Protein 3FXE (pdb70)

Structure (mmCIF, N/CA/C/O backbone):
data_3FXE
#
_entry.id   3FXE
#
_cell.length_a   31.09
_cell.length_b   42.10
_cell.length_c   78.92
_cell.angle_alpha   90.00
_cell.angle_beta   90.00
_cell.angle_gamma   90.00
#
_symmetry.space_group_name_H-M   'P 21 21 21'
#
loop_
_entity.id
_entity.type
_entity.pdbx_description
1 polymer 'Protein IcmQ'
2 polymer 'Protein IcmR'
3 water water
#
loop_
_atom_site.group_PDB
_atom_site.id
_atom_site.type_symbol
_atom_site.label_atom_id
_atom_site.label_alt_id
_atom_site.label_comp_id
_atom_site.label_asym_id
_atom_site.label_entity_id
_atom_site.label_seq_id
_atom_site.pdbx_PDB_ins_code
_atom_site.Cartn_x
_atom_site.Cartn_y
_atom_site.Cartn_z
_atom_site.occupancy
_atom_site.B_iso_or_equiv
_atom_site.auth_seq_id
_atom_site.auth_comp_id
_atom_site.auth_asym_id
_atom_site.auth_atom_id
_atom_site.pdbx_PDB_model_num
ATOM 1 N N . GLN A 1 4 ? 15.101 9.629 7.819 1.00 49.13 4 GLN A N 1
ATOM 2 C CA . GLN A 1 4 ? 14.042 8.825 8.497 1.00 47.61 4 GLN A CA 1
ATOM 3 C C . GLN A 1 4 ? 12.990 9.735 9.133 1.00 45.22 4 GLN A C 1
ATOM 4 O O . GLN A 1 4 ? 11.795 9.449 9.065 1.00 43.71 4 GLN A O 1
ATOM 10 N N . LEU A 1 5 ? 13.433 10.829 9.749 1.00 43.32 5 LEU A N 1
ATOM 11 C CA . LEU A 1 5 ? 12.505 11.757 10.406 1.00 42.65 5 LEU A CA 1
ATOM 12 C C . LEU A 1 5 ? 12.121 12.960 9.552 1.00 41.56 5 LEU A C 1
ATOM 13 O O . LEU A 1 5 ? 12.967 13.564 8.895 1.00 41.59 5 LEU A O 1
ATOM 18 N N . SER A 1 6 ? 10.837 13.301 9.578 1.00 41.07 6 SER A N 1
ATOM 19 C CA . SER A 1 6 ? 10.328 14.448 8.836 1.00 40.96 6 SER A CA 1
ATOM 20 C C . SER A 1 6 ? 10.636 15.697 9.653 1.00 40.04 6 SER A C 1
ATOM 21 O O . SER A 1 6 ? 11.043 15.602 10.810 1.00 38.18 6 SER A O 1
ATOM 24 N N . ASP A 1 7 ? 10.441 16.864 9.052 1.00 39.77 7 ASP A N 1
ATOM 25 C CA . ASP A 1 7 ? 10.698 18.117 9.750 1.00 40.38 7 ASP A CA 1
ATOM 26 C C . ASP A 1 7 ? 9.683 18.386 10.857 1.00 39.28 7 ASP A C 1
ATOM 27 O O . ASP A 1 7 ? 10.036 18.910 11.913 1.00 37.68 7 ASP A O 1
ATOM 32 N N . GLU A 1 8 ? 8.427 18.018 10.628 1.00 39.86 8 GLU A N 1
ATOM 33 C CA . GLU A 1 8 ? 7.405 18.235 11.641 1.00 41.22 8 GLU A CA 1
ATOM 34 C C . GLU A 1 8 ? 7.626 17.328 12.854 1.00 41.37 8 GLU A C 1
ATOM 35 O O . GLU A 1 8 ? 7.250 17.674 13.977 1.00 41.02 8 GLU A O 1
ATOM 41 N N . GLN A 1 9 ? 8.239 16.170 12.629 1.00 39.58 9 GLN A N 1
ATOM 42 C CA . GLN A 1 9 ? 8.510 15.246 13.724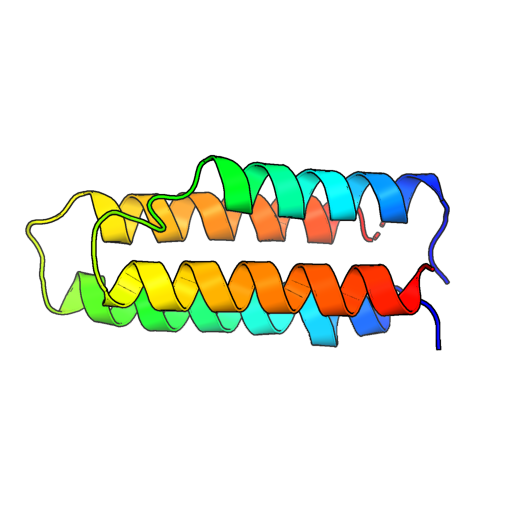 1.00 37.03 9 GLN A CA 1
ATOM 43 C C . GLN A 1 9 ? 9.614 15.821 14.588 1.00 35.40 9 GLN A C 1
ATOM 44 O O . GLN A 1 9 ? 9.489 15.888 15.807 1.00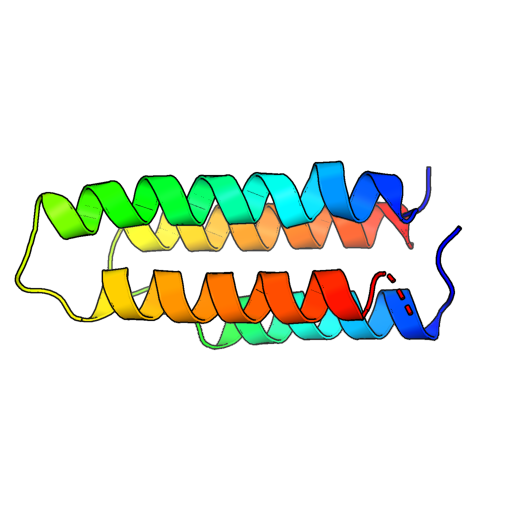 33.92 9 GLN A O 1
ATOM 50 N N . LYS A 1 10 ? 10.695 16.239 13.940 1.00 34.83 10 LYS A N 1
ATOM 51 C CA . LYS A 1 10 ? 11.836 16.818 14.632 1.00 35.64 10 LYS A CA 1
ATOM 52 C C . LYS A 1 10 ? 11.459 17.997 15.533 1.00 35.31 10 LYS A C 1
ATOM 53 O O . LYS A 1 10 ? 11.876 18.056 16.691 1.00 33.50 10 LYS A O 1
ATOM 59 N N . GLU A 1 11 ? 10.673 18.933 15.010 1.00 36.10 11 GLU A N 1
ATOM 60 C CA . GLU A 1 11 ? 10.262 20.086 15.804 1.00 37.21 11 GLU A CA 1
ATOM 61 C C . GLU A 1 11 ? 9.322 19.681 16.937 1.00 36.08 11 GLU A C 1
ATOM 62 O O . GLU A 1 11 ? 9.372 20.249 18.026 1.00 36.30 11 GLU A O 1
ATOM 68 N N . THR A 1 12 ? 8.465 18.700 16.678 1.00 34.72 12 THR A N 1
ATOM 69 C CA . THR A 1 12 ? 7.540 18.220 17.691 1.00 33.51 12 THR A CA 1
ATOM 70 C C . THR A 1 12 ? 8.339 17.632 18.848 1.00 32.53 12 THR A C 1
ATOM 71 O O . THR A 1 12 ? 8.056 17.893 20.017 1.00 31.50 12 THR A O 1
ATOM 75 N N . ILE A 1 13 ? 9.350 16.838 18.515 1.00 31.76 13 ILE A N 1
ATOM 76 C CA . ILE A 1 13 ? 10.191 16.224 19.534 1.00 30.04 13 ILE A CA 1
ATOM 77 C C . ILE A 1 13 ? 11.009 17.284 20.284 1.00 28.32 13 ILE A C 1
ATOM 78 O O . ILE A 1 13 ? 11.075 17.263 21.516 1.00 27.33 13 ILE A O 1
ATOM 83 N N . LEU A 1 14 ? 11.605 18.225 19.556 1.00 28.08 14 LEU A N 1
ATOM 84 C CA . LEU A 1 14 ? 12.393 19.283 20.198 1.00 27.93 14 LEU A CA 1
ATOM 85 C C . LEU A 1 14 ? 11.506 20.088 21.145 1.00 27.20 14 LEU A C 1
ATOM 86 O O . LEU A 1 14 ? 11.898 20.423 22.260 1.00 27.20 14 LEU A O 1
ATOM 91 N N . LYS A 1 15 ? 10.303 20.400 20.686 1.00 27.74 15 LYS A N 1
ATOM 92 C CA . LYS A 1 15 ? 9.353 21.141 21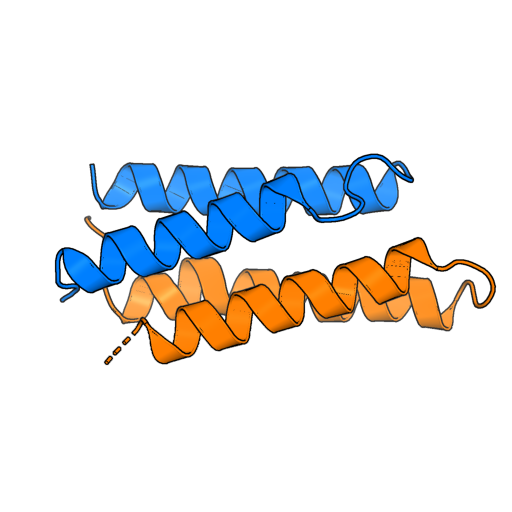.501 1.00 28.94 15 LYS A CA 1
ATOM 93 C C . LYS A 1 15 ? 9.025 20.380 22.799 1.00 27.10 15 LYS A C 1
ATOM 94 O O . LYS A 1 15 ? 8.862 20.983 23.863 1.00 26.46 15 LYS A O 1
ATOM 100 N N . ALA A 1 16 ? 8.926 19.055 22.704 1.00 24.59 16 ALA A N 1
ATOM 101 C CA . ALA A 1 16 ? 8.629 18.224 23.866 1.00 23.67 16 ALA A CA 1
ATOM 102 C C . ALA A 1 16 ? 9.798 18.299 24.858 1.00 22.38 16 ALA A C 1
ATOM 103 O O . ALA A 1 16 ? 9.602 18.448 26.065 1.00 20.82 16 ALA A O 1
ATOM 105 N N . LEU A 1 17 ? 11.012 18.198 24.331 1.00 21.41 17 LEU A N 1
ATOM 106 C CA . LEU A 1 17 ? 12.211 18.267 25.145 1.00 21.73 17 LEU A CA 1
ATOM 107 C C . LEU A 1 17 ? 12.245 19.612 25.866 1.00 22.52 17 LEU A C 1
ATOM 108 O O . LEU A 1 17 ? 12.440 19.661 27.082 1.00 22.76 17 LEU A O 1
ATOM 113 N N . ASN A 1 18 ? 12.035 20.696 25.122 1.00 21.53 18 ASN A N 1
ATOM 114 C CA . ASN A 1 18 ? 12.031 22.030 25.715 1.00 23.24 18 ASN A CA 1
ATOM 115 C C . ASN A 1 18 ? 10.980 22.162 26.821 1.00 24.72 18 ASN A C 1
ATOM 116 O O . ASN A 1 18 ? 11.285 22.600 27.933 1.00 23.83 18 ASN A O 1
ATOM 121 N N . ASP A 1 19 ? 9.743 21.782 26.519 1.00 24.31 19 ASP A N 1
ATOM 122 C CA . ASP A 1 19 ? 8.680 21.878 27.512 1.00 24.80 19 ASP A CA 1
ATOM 123 C C . ASP A 1 19 ? 9.079 21.156 28.802 1.00 25.28 19 ASP A C 1
ATOM 124 O O . ASP A 1 19 ? 8.991 21.714 29.900 1.00 24.33 19 ASP A O 1
ATOM 129 N N . ALA A 1 20 ? 9.542 19.917 28.660 1.00 24.21 20 ALA A N 1
ATOM 130 C CA . ALA A 1 20 ? 9.946 19.111 29.806 1.00 23.85 20 ALA A CA 1
ATOM 131 C C . ALA A 1 20 ? 11.083 19.752 30.594 1.00 22.97 20 ALA A C 1
ATOM 132 O O . ALA A 1 20 ? 11.078 19.749 31.826 1.00 23.42 20 ALA A O 1
ATOM 134 N N . ILE A 1 21 ? 12.063 20.295 29.885 1.00 23.52 21 ILE A N 1
ATOM 135 C CA . ILE A 1 21 ? 13.196 20.939 30.539 1.00 24.85 21 ILE A CA 1
ATOM 136 C C . ILE A 1 21 ? 12.753 22.199 31.277 1.00 25.13 21 ILE A C 1
ATOM 137 O O . ILE A 1 21 ? 13.244 22.504 32.357 1.00 24.97 21 ILE A O 1
ATOM 142 N N . GLU A 1 22 ? 11.807 22.918 30.693 1.00 28.08 22 GLU A N 1
ATOM 143 C CA . GLU A 1 22 ? 11.320 24.159 31.280 1.00 32.63 22 GLU A CA 1
ATOM 144 C C . GLU A 1 22 ? 10.429 24.000 32.509 1.00 33.12 22 GLU A C 1
ATOM 145 O O . GLU A 1 22 ? 10.569 24.752 33.475 1.00 33.09 22 GLU A O 1
ATOM 151 N N . LYS A 1 23 ? 9.533 23.018 32.488 1.00 33.89 23 LYS A N 1
ATOM 152 C CA . LYS A 1 23 ? 8.605 22.833 33.598 1.00 34.80 23 LYS A CA 1
ATOM 153 C C . LYS A 1 23 ? 8.980 21.840 34.698 1.00 34.42 23 LYS A C 1
ATOM 154 O O . LYS A 1 23 ? 8.444 21.924 35.801 1.00 34.01 23 LYS A O 1
ATOM 160 N N . GLY A 1 24 ? 9.887 20.908 34.412 1.00 33.65 24 GLY A N 1
ATOM 161 C CA . GLY A 1 24 ? 10.290 19.932 35.417 1.00 30.45 24 GLY A CA 1
ATOM 162 C C . GLY A 1 24 ? 10.960 20.576 36.619 1.00 29.44 24 GLY A C 1
ATOM 163 O O . GLY A 1 24 ? 11.575 21.632 36.469 1.00 32.21 24 GLY A O 1
ATOM 164 N N . PRO A 1 25 ? 10.893 19.955 37.816 1.00 27.02 25 PRO A N 1
ATOM 165 C CA . PRO A 1 25 ? 11.469 20.434 39.084 1.00 26.55 25 PRO A CA 1
ATOM 166 C C . PRO A 1 25 ? 12.981 20.259 39.172 1.00 26.41 25 PRO A C 1
ATOM 167 O O . PRO A 1 25 ? 13.506 19.876 40.215 1.00 26.04 25 PRO A O 1
ATOM 171 N N . TRP A 1 26 ? 13.661 20.552 38.072 1.00 27.69 26 TRP A N 1
ATOM 172 C CA . TRP A 1 26 ? 15.109 20.401 37.946 1.00 30.79 26 TRP A CA 1
ATOM 173 C C . TRP A 1 26 ? 15.957 21.284 38.862 1.00 33.79 26 TRP A C 1
ATOM 174 O O . TRP A 1 26 ? 17.187 21.204 38.847 1.00 34.06 26 TRP A O 1
ATOM 185 N N . ASP A 1 27 ? 15.302 22.121 39.659 1.00 36.85 27 ASP A N 1
ATOM 186 C CA . ASP A 1 27 ? 16.005 23.008 40.580 1.00 39.77 27 ASP A CA 1
ATOM 187 C C . ASP A 1 27 ? 15.456 22.875 41.996 1.00 40.00 27 ASP A C 1
ATOM 188 O O . ASP A 1 27 ? 15.591 23.782 42.815 1.00 42.34 27 ASP A O 1
ATOM 193 N N . LYS A 1 28 ? 14.835 21.736 42.278 1.00 39.25 28 LYS A N 1
ATOM 194 C CA . LYS A 1 28 ? 14.267 21.481 43.592 1.00 38.67 28 LYS A CA 1
ATOM 195 C C . LYS A 1 28 ? 15.213 20.708 44.509 1.00 39.10 28 LYS A C 1
ATOM 196 O O . LYS A 1 28 ? 15.063 20.741 45.731 1.00 41.47 28 LYS A O 1
ATOM 202 N N . SER A 1 29 ? 16.189 20.019 43.922 1.00 38.38 29 SER A N 1
ATOM 203 C CA . SER A 1 29 ? 17.174 19.265 44.699 1.00 36.42 29 SER A CA 1
ATOM 204 C C . SER A 1 29 ? 18.397 19.027 43.826 1.00 35.70 29 SER A C 1
ATOM 205 O O . SER A 1 29 ? 18.350 19.258 42.620 1.00 36.94 29 SER A O 1
ATOM 208 N N . ASN A 1 30 ? 19.493 18.582 44.433 1.00 34.57 30 ASN A N 1
ATOM 209 C CA . ASN A 1 30 ? 20.707 18.307 43.676 1.00 33.14 30 ASN A CA 1
ATOM 210 C C . ASN A 1 30 ? 20.459 17.075 42.815 1.00 31.45 30 ASN A C 1
ATOM 211 O O . ASN A 1 30 ? 20.923 16.989 41.673 1.00 29.99 30 ASN A O 1
ATOM 216 N N . PHE A 1 31 ? 19.723 16.121 43.371 1.00 28.57 31 PHE A N 1
ATOM 217 C CA . PHE A 1 31 ? 19.393 14.902 42.649 1.00 28.22 31 PHE A CA 1
ATOM 218 C C . PHE A 1 31 ? 18.627 15.244 41.372 1.00 28.72 31 PHE A C 1
ATOM 219 O O . PHE A 1 31 ? 18.988 14.798 40.283 1.00 26.99 31 PHE A O 1
ATOM 227 N N . LEU A 1 32 ? 17.568 16.036 41.516 1.00 28.95 32 LEU A N 1
ATOM 228 C CA . LEU A 1 32 ? 16.755 16.429 40.369 1.00 30.31 32 LEU A CA 1
ATOM 229 C C . LEU A 1 32 ? 17.513 17.354 39.423 1.00 29.43 32 LEU A C 1
ATOM 230 O O . LEU A 1 32 ? 17.202 17.423 38.232 1.00 30.66 32 LEU A O 1
ATOM 235 N N . ARG A 1 33 ? 18.505 18.062 39.957 1.00 30.24 33 ARG A N 1
ATOM 236 C CA . ARG A 1 33 ? 19.348 18.953 39.152 1.00 30.50 33 ARG A CA 1
ATOM 237 C C . ARG A 1 33 ? 20.103 18.097 38.140 1.00 28.86 33 ARG A C 1
ATOM 238 O O . ARG A 1 33 ? 20.243 18.465 36.972 1.00 30.96 33 ARG A O 1
ATOM 246 N N . VAL A 1 34 ? 20.599 16.950 38.594 1.00 29.02 34 VAL A N 1
ATOM 247 C CA . VAL A 1 34 ? 21.332 16.053 37.712 1.00 27.30 34 VAL A CA 1
ATOM 248 C C . VAL A 1 34 ? 20.365 15.544 36.662 1.00 26.37 34 VAL A C 1
ATOM 249 O O . VAL A 1 34 ? 20.677 15.547 35.468 1.00 27.10 34 VAL A O 1
ATOM 253 N N . ILE A 1 35 ? 19.183 15.112 37.098 1.00 23.58 35 ILE A N 1
ATOM 254 C CA . ILE A 1 35 ? 18.192 14.639 36.143 1.00 22.72 35 ILE A CA 1
ATOM 255 C C . ILE A 1 35 ? 18.004 15.729 35.092 1.00 20.85 35 ILE A C 1
ATOM 256 O O . ILE A 1 35 ? 18.006 15.457 33.893 1.00 21.28 35 ILE A O 1
ATOM 261 N N . GLY A 1 36 ? 17.849 16.970 35.553 1.00 21.14 36 GLY A N 1
ATOM 262 C CA . GLY A 1 36 ? 17.658 18.078 34.640 1.00 21.38 36 GLY A CA 1
ATOM 263 C C . GLY A 1 36 ? 18.804 18.196 33.659 1.00 23.25 36 GLY A C 1
ATOM 264 O O . GLY A 1 36 ? 18.585 18.353 32.459 1.00 24.58 36 GLY A O 1
ATOM 265 N N . LYS A 1 37 ? 20.031 18.117 34.166 1.00 24.25 37 LYS A N 1
ATOM 266 C CA . LYS A 1 37 ? 21.217 18.201 33.317 1.00 25.42 37 LYS A CA 1
ATOM 267 C C . LYS A 1 37 ? 21.210 17.080 32.286 1.00 22.46 37 LYS A C 1
ATOM 268 O O . LYS A 1 37 ? 21.565 17.296 31.134 1.00 21.83 37 LYS A O 1
ATOM 274 N N . LYS A 1 38 ? 20.804 15.880 32.683 1.00 21.71 38 LYS A N 1
ATOM 275 C CA . LYS A 1 38 ? 20.784 14.797 31.712 1.00 23.31 38 LYS A CA 1
ATOM 276 C C . LYS A 1 38 ? 19.790 15.121 30.592 1.00 24.72 38 LYS A C 1
ATOM 277 O O . LYS A 1 38 ? 20.072 14.895 29.417 1.00 24.45 38 LYS A O 1
ATOM 283 N N . LEU A 1 39 ? 18.631 15.660 30.964 1.00 23.67 39 LEU A N 1
ATOM 284 C CA . LEU A 1 39 ? 17.611 16.002 29.982 1.00 26.03 39 LEU A CA 1
ATOM 285 C C . LEU A 1 39 ? 18.167 17.025 28.992 1.00 25.89 39 LEU A C 1
ATOM 286 O O . LEU A 1 39 ? 17.934 16.934 27.787 1.00 26.13 39 LEU A O 1
ATOM 291 N N . ILE A 1 40 ? 18.918 17.996 29.505 1.00 25.01 40 ILE A N 1
ATOM 292 C CA . ILE A 1 40 ? 19.510 19.019 28.654 1.00 26.14 40 ILE A CA 1
ATOM 293 C C . ILE A 1 40 ? 20.573 18.397 27.744 1.00 26.18 40 ILE A C 1
ATOM 294 O O . ILE A 1 40 ? 20.767 18.826 26.612 1.00 24.87 40 ILE A O 1
ATOM 299 N N . ALA A 1 41 ? 21.258 17.380 28.254 1.00 26.98 41 ALA A N 1
ATOM 300 C CA . ALA A 1 41 ? 22.292 16.699 27.490 1.00 26.95 41 ALA A CA 1
ATOM 301 C C . ALA A 1 41 ? 21.617 15.918 26.353 1.00 26.78 41 ALA A C 1
ATOM 302 O O . ALA A 1 41 ? 22.109 15.877 25.220 1.00 24.51 41 ALA A O 1
ATOM 304 N N . ILE A 1 42 ? 20.470 15.316 26.654 1.00 25.32 42 ILE A N 1
ATOM 305 C CA . ILE A 1 42 ? 19.733 14.568 25.638 1.00 23.78 42 ILE A CA 1
ATOM 306 C C . ILE A 1 42 ? 19.279 15.498 24.498 1.00 24.57 42 ILE A C 1
ATOM 307 O O . ILE A 1 42 ? 19.394 15.153 23.310 1.00 22.57 42 ILE A O 1
ATOM 312 N N . ARG A 1 43 ? 18.766 16.674 24.853 1.00 23.78 43 ARG A N 1
ATOM 313 C CA . ARG A 1 43 ? 18.315 17.627 23.850 1.00 23.46 43 ARG A CA 1
ATOM 314 C C . ARG A 1 43 ? 19.479 18.124 22.998 1.00 24.28 43 ARG A C 1
ATOM 315 O O . ARG A 1 43 ? 19.360 18.241 21.782 1.00 24.64 43 ARG A O 1
ATOM 323 N N . ASP A 1 44 ? 20.602 18.431 23.639 1.00 27.71 44 ASP A N 1
ATOM 324 C CA . ASP A 1 44 ? 21.774 18.897 22.911 1.00 30.14 44 ASP A CA 1
ATOM 325 C C . ASP A 1 44 ? 22.247 17.845 21.909 1.00 29.88 44 ASP A C 1
ATOM 326 O O . ASP A 1 44 ? 22.682 18.178 20.806 1.00 30.13 44 ASP A O 1
ATOM 331 N N . ARG A 1 45 ? 22.167 16.573 22.288 1.00 28.74 45 ARG A N 1
ATOM 332 C CA . ARG A 1 45 ? 22.578 15.508 21.381 1.00 29.98 45 ARG A CA 1
ATOM 333 C C . ARG A 1 45 ? 21.651 15.461 20.168 1.00 29.11 45 ARG A C 1
ATOM 334 O O . ARG A 1 45 ? 22.107 15.296 19.032 1.00 29.37 45 ARG A O 1
ATOM 342 N N . PHE A 1 46 ? 20.352 15.624 20.417 1.00 28.96 46 PHE A N 1
ATOM 343 C CA . PHE A 1 46 ? 19.333 15.601 19.366 1.00 28.54 46 PHE A CA 1
ATOM 344 C C . PHE A 1 46 ? 19.527 16.786 18.424 1.00 30.90 46 PHE A C 1
ATOM 345 O O . PHE A 1 46 ? 19.421 16.656 17.204 1.00 30.79 46 PHE A O 1
ATOM 353 N N . LEU A 1 47 ? 19.800 17.947 19.006 1.00 32.58 47 LEU A N 1
ATOM 354 C CA . LEU A 1 47 ? 20.022 19.159 18.228 1.00 34.51 47 LEU A CA 1
ATOM 355 C C . LEU A 1 47 ? 21.251 18.981 17.346 1.00 35.99 47 LEU A C 1
ATOM 356 O O . LEU A 1 47 ? 21.288 19.448 16.210 1.00 34.86 47 LEU A O 1
ATOM 361 N N . LYS A 1 48 ? 22.260 18.300 17.873 1.00 39.11 48 LYS A N 1
ATOM 362 C CA . LYS A 1 48 ? 23.486 18.085 17.117 1.00 42.90 48 LYS A CA 1
ATOM 363 C C . LYS A 1 48 ? 23.228 17.262 15.856 1.00 44.14 48 LYS A C 1
ATOM 364 O O . LYS A 1 48 ? 23.845 17.494 14.817 1.00 45.43 48 LYS A O 1
ATOM 370 N N . ARG A 1 49 ? 22.303 16.312 15.944 1.00 45.60 49 ARG A N 1
ATOM 371 C CA . ARG A 1 49 ? 21.984 15.454 14.807 1.00 47.16 49 ARG A CA 1
ATOM 372 C C . ARG A 1 49 ? 21.118 16.114 13.733 1.00 47.44 49 ARG A C 1
ATOM 373 O O . ARG A 1 49 ? 21.411 16.006 12.543 1.00 47.35 49 ARG A O 1
ATOM 381 N N . ILE A 1 50 ? 20.055 16.799 14.144 1.00 47.86 50 ILE A N 1
ATOM 382 C CA . ILE A 1 50 ? 19.164 17.438 13.181 1.00 48.62 50 ILE A CA 1
ATOM 383 C C . ILE A 1 50 ? 19.724 18.741 12.616 1.00 50.52 50 ILE A C 1
ATOM 384 O O . ILE A 1 50 ? 19.131 19.332 11.711 1.00 51.30 50 ILE A O 1
ATOM 389 N N . GLY A 1 51 ? 20.859 19.185 13.146 1.00 50.89 51 GLY A N 1
ATOM 390 C CA . GLY A 1 51 ? 21.447 20.425 12.673 1.00 52.89 51 GLY A CA 1
ATOM 391 C C . GLY A 1 51 ? 22.777 20.234 11.974 1.00 54.69 51 GLY A C 1
ATOM 392 O O . GLY A 1 51 ? 23.311 19.103 12.000 1.00 56.20 51 GLY A O 1
ATOM 393 N N . THR B 2 8 ? 24.928 10.711 10.154 1.00 62.20 30 THR B N 1
ATOM 394 C CA . THR B 2 8 ? 24.333 11.322 11.379 1.00 62.25 30 THR B CA 1
ATOM 395 C C . THR B 2 8 ? 22.847 11.623 11.176 1.00 61.42 30 THR B C 1
ATOM 396 O O . THR B 2 8 ? 22.132 10.862 10.523 1.00 62.15 30 THR B O 1
ATOM 400 N N . ASP B 2 9 ? 22.400 12.741 11.738 1.00 60.43 31 ASP B N 1
ATOM 401 C CA . ASP B 2 9 ? 21.007 13.179 11.654 1.00 59.12 31 ASP B CA 1
ATOM 402 C C . ASP B 2 9 ? 20.083 12.211 12.387 1.00 57.43 31 ASP B C 1
ATOM 403 O O . ASP B 2 9 ? 20.278 10.997 12.352 1.00 57.84 31 ASP B O 1
ATOM 408 N N . ALA B 2 10 ? 19.077 12.762 13.053 1.00 55.76 32 ALA B N 1
ATOM 409 C CA . ALA B 2 10 ? 18.132 11.961 13.817 1.00 53.46 32 ALA B CA 1
ATOM 410 C C . ALA B 2 10 ? 17.233 11.085 12.952 1.00 51.48 32 ALA B C 1
ATOM 411 O O . ALA B 2 10 ? 16.795 11.489 11.874 1.00 51.51 32 ALA B O 1
ATOM 413 N N . THR B 2 11 ? 16.963 9.884 13.452 1.00 48.41 33 THR B N 1
ATOM 414 C CA . THR B 2 11 ? 16.112 8.914 12.775 1.00 45.73 33 THR B CA 1
ATOM 415 C C . THR B 2 11 ? 15.133 8.390 13.811 1.00 43.75 33 THR B C 1
ATOM 416 O O . THR B 2 11 ? 15.211 8.754 14.984 1.00 44.74 33 THR B O 1
ATOM 420 N N . LEU B 2 12 ? 14.213 7.538 13.378 1.00 41.45 34 LEU B N 1
ATOM 421 C CA . LEU B 2 12 ? 13.242 6.948 14.284 1.00 39.44 34 LEU B CA 1
ATOM 422 C C . LEU B 2 12 ? 14.013 6.126 15.314 1.00 38.21 34 LEU B C 1
ATOM 423 O O . LEU B 2 12 ? 13.624 6.037 16.475 1.00 37.42 34 LEU B O 1
ATOM 428 N N . GLY B 2 13 ? 15.112 5.525 14.871 1.00 37.62 35 GLY B N 1
ATOM 429 C CA . GLY B 2 13 ? 15.927 4.718 15.756 1.00 36.33 35 GLY B CA 1
ATOM 430 C C . GLY B 2 13 ? 16.599 5.546 16.834 1.00 34.80 35 GLY B C 1
ATOM 431 O O . GLY B 2 13 ? 16.414 5.288 18.023 1.00 34.39 35 GLY B O 1
ATOM 432 N N . SER B 2 14 ? 17.372 6.550 16.427 1.00 33.72 36 SER B N 1
ATOM 433 C CA . SER B 2 14 ? 18.069 7.398 17.394 1.00 31.83 36 SER B CA 1
ATOM 434 C C . SER B 2 14 ? 17.113 8.056 18.393 1.00 30.90 36 SER B C 1
ATOM 435 O O . SER B 2 14 ? 17.528 8.471 19.474 1.00 30.12 36 SER B O 1
ATOM 438 N N . VAL B 2 15 ? 1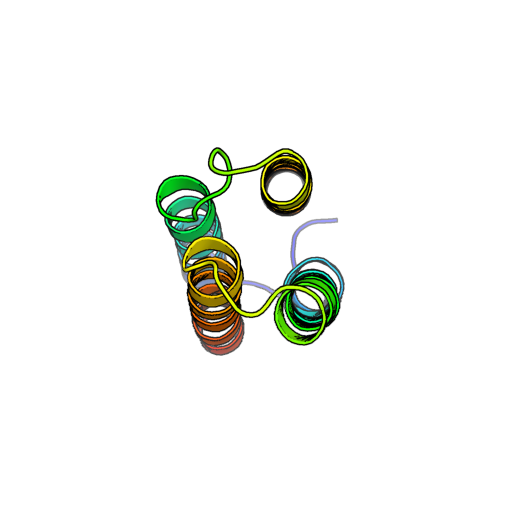5.838 8.166 18.031 1.00 28.80 37 VAL B N 1
ATOM 439 C CA . VAL B 2 15 ? 14.873 8.759 18.941 1.00 27.59 37 VAL B CA 1
ATOM 440 C C . VAL B 2 15 ? 14.663 7.775 20.087 1.00 26.62 37 VAL B C 1
ATOM 441 O O . VAL B 2 15 ? 14.632 8.150 21.257 1.00 23.23 37 VAL B O 1
ATOM 445 N N . TYR B 2 16 ? 14.531 6.504 19.735 1.00 26.59 38 TYR B N 1
ATOM 446 C CA . TYR B 2 16 ? 14.323 5.464 20.726 1.00 27.74 38 TYR B CA 1
ATOM 447 C C . TYR B 2 16 ? 15.592 5.168 21.523 1.00 26.60 38 TYR B C 1
ATOM 448 O O . TYR B 2 16 ? 15.545 5.038 22.745 1.00 27.10 38 TYR B O 1
ATOM 457 N N . SER B 2 17 ? 16.727 5.087 20.840 1.00 26.92 39 SER B N 1
ATOM 458 C CA . SER B 2 17 ? 17.994 4.784 21.504 1.00 28.41 39 SER B CA 1
ATOM 459 C C . SER B 2 17 ? 18.633 5.964 22.225 1.00 28.37 39 SER B C 1
ATOM 460 O O . SER B 2 17 ? 19.308 5.785 23.241 1.00 27.41 39 SER B O 1
ATOM 463 N N . GLU B 2 18 ? 18.423 7.170 21.709 1.00 27.95 40 GLU B N 1
ATOM 464 C CA . GLU B 2 18 ? 19.044 8.342 22.306 1.00 27.86 40 GLU B CA 1
ATOM 465 C C . GLU B 2 18 ? 18.127 9.298 23.055 1.00 27.53 40 GLU B C 1
ATOM 466 O O . GLU B 2 18 ? 18.582 10.313 23.578 1.00 26.59 40 GLU B O 1
ATOM 472 N N . ILE B 2 19 ? 16.840 8.979 23.112 1.00 26.84 41 ILE B N 1
ATOM 473 C CA . ILE B 2 19 ? 15.898 9.823 23.835 1.00 27.20 41 ILE B CA 1
ATOM 474 C C . ILE B 2 19 ? 14.974 8.971 24.692 1.00 25.82 41 ILE B C 1
ATOM 475 O O . ILE B 2 19 ? 15.069 8.990 25.919 1.00 27.69 41 ILE B O 1
ATOM 480 N N . ILE B 2 20 ? 14.102 8.206 24.046 1.00 25.79 42 ILE B N 1
ATOM 481 C CA . ILE B 2 20 ? 13.147 7.372 24.770 1.00 26.13 42 ILE B CA 1
ATOM 482 C C . ILE B 2 20 ? 13.759 6.442 25.812 1.00 26.10 42 ILE B C 1
ATOM 483 O O . ILE B 2 20 ? 13.252 6.364 26.929 1.00 25.91 42 ILE B O 1
ATOM 488 N N . SER B 2 21 ? 14.824 5.724 25.457 1.00 25.94 43 SER B N 1
ATOM 489 C CA . SER B 2 21 ? 15.447 4.807 26.413 1.00 27.81 43 SER B CA 1
ATOM 490 C C . SER B 2 21 ? 16.074 5.552 27.588 1.00 26.12 43 SER B C 1
ATOM 491 O O . SER B 2 21 ? 15.864 5.194 28.745 1.00 25.75 43 SER B O 1
ATOM 494 N N . PRO B 2 22 ? 16.859 6.595 27.308 1.00 25.75 44 PRO B N 1
ATOM 495 C CA . PRO B 2 22 ? 17.470 7.337 28.416 1.00 27.20 44 PRO B CA 1
ATOM 496 C C . PRO B 2 22 ? 16.403 7.883 29.382 1.00 25.95 44 PRO B C 1
ATOM 497 O O . PRO B 2 22 ? 16.509 7.728 30.596 1.00 26.73 44 PRO B O 1
ATOM 501 N N . VAL B 2 23 ? 15.375 8.526 28.833 1.00 25.25 45 VAL B N 1
ATOM 502 C CA . VAL B 2 23 ? 14.313 9.091 29.656 1.00 23.89 45 VAL B CA 1
ATOM 503 C C . VAL B 2 23 ? 13.666 7.985 30.475 1.00 25.01 45 VAL B C 1
ATOM 504 O O . VAL B 2 23 ? 13.401 8.155 31.665 1.00 22.80 45 VAL B O 1
ATOM 508 N N . LYS B 2 24 ? 13.443 6.841 29.835 1.00 26.51 46 LYS B N 1
ATOM 509 C CA . LYS B 2 24 ? 12.856 5.685 30.498 1.00 29.19 46 LYS B CA 1
ATOM 510 C C . LYS B 2 24 ? 13.735 5.312 31.704 1.00 28.40 46 LYS B C 1
ATOM 511 O O . LYS B 2 24 ? 13.230 5.028 32.797 1.00 29.71 46 LYS B O 1
ATOM 517 N N . ASP B 2 25 ? 15.053 5.339 31.509 1.00 27.04 47 ASP B N 1
ATOM 518 C CA . ASP B 2 25 ? 16.002 5.026 32.574 1.00 25.08 47 ASP B CA 1
ATOM 519 C C . ASP B 2 25 ? 15.928 6.046 33.701 1.00 24.33 47 ASP B C 1
ATOM 520 O O . ASP B 2 25 ? 15.969 5.679 34.872 1.00 23.80 47 ASP B O 1
ATOM 525 N N . CYS B 2 26 ? 15.843 7.327 33.351 1.00 24.62 48 CYS B N 1
ATOM 526 C CA . CYS B 2 26 ? 15.749 8.377 34.361 1.00 25.14 48 CYS B CA 1
ATOM 527 C C . CYS B 2 26 ? 14.521 8.162 35.242 1.00 24.01 48 CYS B C 1
ATOM 528 O O . CYS B 2 26 ? 14.585 8.328 36.455 1.00 21.73 48 CYS B O 1
ATOM 531 N N . ILE B 2 27 ? 13.395 7.825 34.619 1.00 23.65 49 ILE B N 1
ATOM 532 C CA . ILE B 2 27 ? 12.157 7.586 35.351 1.00 24.07 49 ILE B CA 1
ATOM 533 C C . ILE B 2 27 ? 12.349 6.469 36.381 1.00 26.31 49 ILE B C 1
ATOM 534 O O . ILE B 2 27 ? 11.912 6.588 37.536 1.00 25.42 49 ILE B O 1
ATOM 539 N N . LEU B 2 28 ? 13.006 5.390 35.961 1.00 27.17 50 LEU B N 1
ATOM 540 C CA . LEU B 2 28 ? 13.262 4.247 36.842 1.00 29.04 50 LEU B CA 1
ATOM 541 C C . LEU B 2 28 ? 14.092 4.682 38.048 1.00 29.45 50 LEU B C 1
ATOM 542 O O . LEU B 2 28 ? 13.804 4.318 39.186 1.00 29.92 50 LEU B O 1
ATOM 547 N N . THR B 2 29 ? 15.121 5.477 37.794 1.00 29.78 51 THR B N 1
ATOM 548 C CA . THR B 2 29 ? 15.983 5.957 38.858 1.00 29.86 51 THR B CA 1
ATOM 549 C C . THR B 2 29 ? 15.244 6.903 39.801 1.00 30.29 51 THR B C 1
ATOM 550 O O . THR B 2 29 ? 15.387 6.814 41.022 1.00 32.16 51 THR B O 1
ATOM 554 N N . VAL B 2 30 ? 14.457 7.817 39.254 1.00 30.46 52 VAL B N 1
ATOM 555 C CA . VAL B 2 30 ? 13.717 8.727 40.117 1.00 29.21 52 VAL B CA 1
ATOM 556 C C . VAL B 2 30 ? 12.735 7.908 40.953 1.00 29.71 52 VAL B C 1
ATOM 557 O O . VAL B 2 30 ? 12.461 8.242 42.106 1.00 30.83 52 VAL B O 1
ATOM 561 N N . ALA B 2 31 ? 12.218 6.827 40.372 1.00 29.61 53 ALA B N 1
ATOM 562 C CA . ALA B 2 31 ? 11.288 5.951 41.079 1.00 30.19 53 ALA B CA 1
ATOM 563 C C . ALA B 2 31 ? 11.946 5.391 42.339 1.00 31.43 53 ALA B C 1
ATOM 564 O O . ALA B 2 31 ? 11.274 5.150 43.343 1.00 33.00 53 ALA B O 1
ATOM 566 N N . LYS B 2 32 ? 13.259 5.175 42.278 1.00 31.01 54 LYS B N 1
ATOM 567 C CA . LYS B 2 32 ? 14.003 4.647 43.419 1.00 31.22 54 LYS B CA 1
ATOM 568 C C . LYS B 2 32 ? 14.097 5.686 44.526 1.00 30.82 54 LYS B C 1
ATOM 569 O O . LYS B 2 32 ? 14.091 5.347 45.711 1.00 30.00 54 LYS B O 1
ATOM 575 N N . ALA B 2 33 ? 14.196 6.953 44.138 1.00 30.65 55 ALA B N 1
ATOM 576 C CA . ALA B 2 33 ? 14.276 8.029 45.109 1.00 31.20 55 ALA B CA 1
ATOM 577 C C . ALA B 2 33 ? 12.928 8.122 45.820 1.00 33.80 55 ALA B C 1
ATOM 578 O O . ALA B 2 33 ? 12.867 8.332 47.031 1.00 33.94 55 ALA B O 1
ATOM 580 N N . VAL B 2 34 ? 11.848 7.965 45.062 1.00 34.77 56 VAL B N 1
ATOM 581 C CA . VAL B 2 34 ? 10.508 8.022 45.635 1.00 37.57 56 VAL B CA 1
ATOM 582 C C . VAL B 2 34 ? 10.350 6.930 46.680 1.00 40.53 56 VAL B C 1
ATOM 583 O O . VAL B 2 34 ? 10.005 7.194 47.834 1.00 40.41 56 VAL B O 1
ATOM 587 N N . SER B 2 35 ? 10.613 5.701 46.255 1.00 44.25 57 SER B N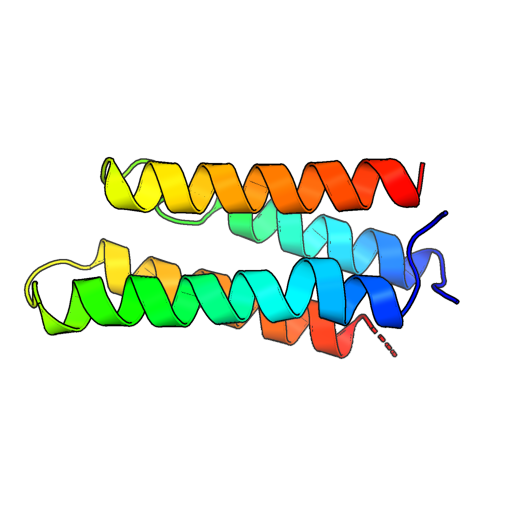 1
ATOM 588 C CA . SER B 2 35 ? 10.493 4.534 47.118 1.00 48.30 57 SER B CA 1
ATOM 589 C C . SER B 2 35 ? 11.289 4.668 48.406 1.00 50.08 57 SER B C 1
ATOM 590 O O . SER B 2 35 ? 10.963 4.043 49.413 1.00 50.10 57 SER B O 1
ATOM 593 N N . PHE B 2 36 ? 12.334 5.484 48.373 1.00 52.76 58 PHE B N 1
ATOM 594 C CA . PHE B 2 36 ? 13.165 5.673 49.550 1.00 54.88 58 PHE B CA 1
ATOM 595 C C . PHE B 2 36 ? 12.730 6.857 50.404 1.00 56.42 58 PHE B C 1
ATOM 596 O O . PHE B 2 36 ? 12.772 6.797 51.631 1.00 57.23 58 PHE B O 1
ATOM 604 N N . ASN B 2 37 ? 12.317 7.936 49.750 1.00 58.29 59 ASN B N 1
ATOM 605 C CA . ASN B 2 37 ? 11.902 9.151 50.449 1.00 59.77 59 ASN B CA 1
ATOM 606 C C . ASN B 2 37 ? 10.441 9.464 50.125 1.00 60.83 59 ASN B C 1
ATOM 607 O O . ASN B 2 37 ? 10.154 10.135 49.137 1.00 62.24 59 ASN B O 1
ATOM 612 N N . PRO B 2 38 ? 9.497 8.988 50.961 1.00 61.47 60 PRO B N 1
ATOM 613 C CA . PRO B 2 38 ? 8.060 9.220 50.753 1.00 61.70 60 PRO B CA 1
ATOM 614 C C . PRO B 2 38 ? 7.763 10.703 50.588 1.00 62.36 60 PRO B C 1
ATOM 615 O O . PRO B 2 38 ? 7.508 11.183 49.480 1.00 62.24 60 PRO B O 1
ATOM 619 N N . GLY B 2 39 ? 7.797 11.422 51.709 1.00 62.22 61 GLY B N 1
ATOM 620 C CA . GLY B 2 39 ? 7.544 12.851 51.688 1.00 61.57 61 GLY B CA 1
ATOM 621 C C . GLY B 2 39 ? 8.341 13.479 50.565 1.00 60.43 61 GLY B C 1
ATOM 622 O O . GLY B 2 39 ? 9.516 13.169 50.381 1.00 61.44 61 GLY B O 1
ATOM 623 N N . GLY B 2 40 ? 7.702 14.362 49.812 1.00 58.69 62 GLY B N 1
ATOM 624 C CA . GLY B 2 40 ? 8.376 14.997 48.701 1.00 56.46 62 GLY B CA 1
ATOM 625 C C . GLY B 2 40 ? 7.493 14.927 47.470 1.00 54.40 62 GLY B C 1
ATOM 626 O O . GLY B 2 40 ? 7.141 13.846 46.992 1.00 55.46 62 GLY B O 1
ATOM 627 N N . LYS B 2 41 ? 7.128 16.092 46.959 1.00 51.52 63 LYS B N 1
ATOM 628 C CA . LYS B 2 41 ? 6.275 16.193 45.788 1.00 48.76 63 LYS B CA 1
ATOM 629 C C . LYS B 2 41 ? 7.090 16.262 44.491 1.00 46.64 63 LYS B C 1
ATOM 630 O O . LYS B 2 41 ? 6.627 15.847 43.428 1.00 45.51 63 LYS B O 1
ATOM 636 N N . ASP B 2 42 ? 8.311 16.773 44.608 1.00 44.18 64 ASP B N 1
ATOM 637 C CA . ASP B 2 42 ? 9.234 16.944 43.487 1.00 41.43 64 ASP B CA 1
ATOM 638 C C . ASP B 2 42 ? 9.591 15.692 42.676 1.00 39.22 64 ASP B C 1
ATOM 639 O O . ASP B 2 42 ? 9.517 15.709 41.444 1.00 36.90 64 ASP B O 1
ATOM 644 N N . ASN B 2 43 ? 9.991 14.616 43.351 1.00 37.09 65 ASN B N 1
ATOM 645 C CA . ASN B 2 43 ? 10.358 13.394 42.645 1.00 34.81 65 ASN B CA 1
ATOM 646 C C . ASN B 2 43 ? 9.207 12.798 41.853 1.00 34.70 65 ASN B C 1
ATOM 647 O O . ASN B 2 43 ? 9.404 12.265 40.756 1.00 33.32 65 ASN B O 1
ATOM 652 N N . THR B 2 44 ? 8.000 12.885 42.400 1.00 32.97 66 THR B N 1
ATOM 653 C CA . THR B 2 44 ? 6.846 12.349 41.697 1.00 31.61 66 THR B CA 1
ATOM 654 C C . THR B 2 44 ? 6.488 13.281 40.547 1.00 29.25 66 THR B C 1
ATOM 655 O O . THR B 2 44 ? 6.114 12.824 39.473 1.00 27.22 66 THR B O 1
ATOM 659 N N . ASP B 2 45 ? 6.609 14.587 40.761 1.00 29.21 67 ASP B N 1
ATOM 660 C CA . ASP B 2 45 ? 6.306 15.516 39.681 1.00 30.47 67 ASP B CA 1
ATOM 661 C C . ASP B 2 45 ? 7.266 15.235 38.521 1.00 29.45 67 ASP B C 1
ATOM 662 O O . ASP B 2 45 ? 6.867 15.248 37.357 1.00 27.84 67 ASP B O 1
ATOM 667 N N . ALA B 2 46 ? 8.528 14.959 38.856 1.00 27.35 68 ALA B N 1
ATOM 668 C CA . ALA B 2 46 ? 9.553 14.665 37.860 1.00 26.38 68 ALA B CA 1
ATOM 669 C C . ALA B 2 46 ? 9.179 13.457 36.999 1.00 25.52 68 ALA B C 1
ATOM 670 O O . ALA B 2 46 ? 9.306 13.497 35.774 1.00 24.93 68 ALA B O 1
ATOM 672 N N . VAL B 2 47 ? 8.725 12.380 37.636 1.00 23.30 69 VAL B N 1
ATOM 673 C CA . VAL B 2 47 ? 8.335 11.186 36.893 1.00 24.93 69 VAL B CA 1
ATOM 674 C C . VAL B 2 47 ? 7.188 11.507 35.939 1.00 24.95 69 VAL B C 1
ATOM 675 O O . VAL B 2 47 ? 7.145 11.022 34.804 1.00 24.73 69 VAL B O 1
ATOM 679 N N . GLU B 2 48 ? 6.260 12.333 36.408 1.00 25.11 70 GLU B N 1
ATOM 680 C CA . GLU B 2 48 ? 5.115 12.727 35.600 1.00 25.81 70 GLU B CA 1
ATOM 681 C C . GLU B 2 48 ? 5.596 13.475 34.365 1.00 24.30 70 GLU B C 1
ATOM 682 O O . GLU B 2 48 ? 5.211 13.149 33.244 1.00 25.13 70 GLU B O 1
ATOM 688 N N . VAL B 2 49 ? 6.443 14.477 34.580 1.00 24.88 71 VAL B N 1
ATOM 689 C CA . VAL B 2 49 ? 6.986 15.280 33.485 1.00 24.08 71 VAL B CA 1
ATOM 690 C C . VAL B 2 49 ? 7.729 14.415 32.455 1.00 22.77 71 VAL B C 1
ATOM 691 O O . VAL B 2 49 ? 7.550 14.587 31.244 1.00 22.74 71 VAL B O 1
ATOM 695 N N . LEU B 2 50 ? 8.539 13.478 32.939 1.00 21.75 72 LEU B N 1
ATOM 696 C CA . LEU B 2 50 ? 9.310 12.588 32.067 1.00 22.67 72 LEU B CA 1
ATOM 697 C C . LEU B 2 50 ? 8.423 11.609 31.303 1.00 24.39 72 LEU B C 1
ATOM 698 O O . LEU B 2 50 ? 8.712 11.238 30.160 1.00 23.47 72 LEU B O 1
ATOM 703 N N . THR B 2 51 ? 7.351 11.171 31.949 1.00 25.13 73 THR B N 1
ATOM 704 C CA . THR B 2 51 ? 6.419 10.245 31.329 1.00 25.15 73 THR B CA 1
ATOM 705 C C . THR B 2 51 ? 5.700 11.024 30.240 1.00 26.17 73 THR B C 1
ATOM 706 O O . THR B 2 51 ? 5.464 10.524 29.139 1.00 23.44 73 THR B O 1
ATOM 710 N N . GLU B 2 52 ? 5.363 12.267 30.557 1.00 27.54 74 GLU B N 1
ATOM 711 C CA . GLU B 2 52 ? 4.699 13.129 29.595 1.00 30.29 74 GLU B CA 1
ATOM 712 C C . GLU B 2 52 ? 5.616 13.287 28.384 1.00 28.02 74 GLU B C 1
ATOM 713 O O . GLU B 2 52 ? 5.176 13.201 27.238 1.00 28.34 74 GLU B O 1
ATOM 719 N N . LEU B 2 53 ? 6.899 13.517 28.655 1.00 25.82 75 LEU B N 1
ATOM 720 C CA . LEU B 2 53 ? 7.889 13.689 27.603 1.00 23.86 75 LEU B CA 1
ATOM 721 C C . LEU B 2 53 ? 7.951 12.461 26.698 1.00 23.57 75 LEU B C 1
ATOM 722 O O . LEU B 2 53 ? 7.839 12.568 25.478 1.00 21.38 75 LEU B O 1
ATOM 727 N N . ASN B 2 54 ? 8.126 11.286 27.285 1.00 23.97 76 ASN B N 1
ATOM 728 C CA . ASN B 2 54 ? 8.210 10.097 26.461 1.00 26.75 76 ASN B CA 1
ATOM 729 C C . ASN B 2 54 ? 6.971 9.778 25.642 1.00 27.82 76 ASN B C 1
ATOM 730 O O . ASN B 2 54 ? 7.086 9.407 24.474 1.00 28.60 76 ASN B O 1
ATOM 735 N N . THR B 2 55 ? 5.788 9.923 26.225 1.00 29.65 77 THR B N 1
ATOM 736 C CA . THR B 2 55 ? 4.574 9.639 25.464 1.00 31.77 77 THR B CA 1
ATOM 737 C C . THR B 2 55 ? 4.471 10.571 24.264 1.00 31.53 77 THR B C 1
ATOM 738 O O . THR B 2 55 ? 4.045 10.151 23.190 1.00 31.66 77 THR B O 1
ATOM 742 N N . LYS B 2 56 ? 4.878 11.830 24.432 1.00 31.91 78 LYS B N 1
ATOM 743 C CA . LYS B 2 56 ? 4.821 12.784 23.331 1.00 32.34 78 LYS B CA 1
ATOM 744 C C . LYS B 2 56 ? 5.859 12.470 22.261 1.00 32.60 78 LYS B C 1
ATOM 745 O O . LYS B 2 56 ? 5.570 12.532 21.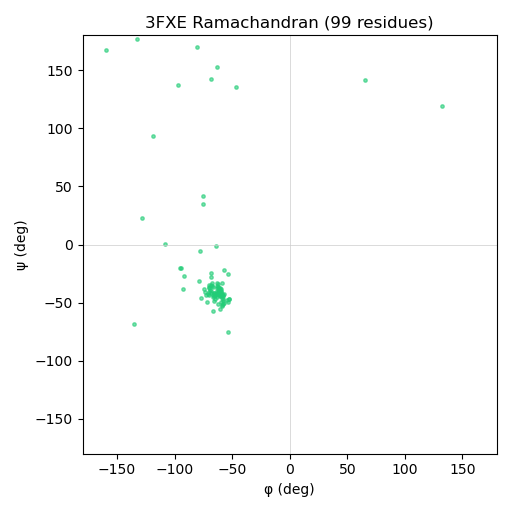066 1.00 32.28 78 LYS B O 1
ATOM 751 N N . VAL B 2 57 ? 7.068 12.126 22.686 1.00 32.98 79 VAL B N 1
ATOM 752 C CA . VAL B 2 57 ? 8.129 11.803 21.740 1.00 33.84 79 VAL B CA 1
ATOM 753 C C . VAL B 2 57 ? 7.805 10.538 20.949 1.00 35.94 79 VAL B C 1
ATOM 754 O O . VAL B 2 57 ? 8.030 10.478 19.734 1.00 35.21 79 VAL B O 1
ATOM 758 N N . GLU B 2 58 ? 7.277 9.531 21.638 1.00 37.90 80 GLU B N 1
ATOM 759 C CA . GLU B 2 58 ? 6.940 8.267 20.995 1.00 41.05 80 GLU B CA 1
ATOM 760 C C . GLU B 2 58 ? 5.859 8.453 19.940 1.00 41.89 80 GLU B C 1
ATOM 761 O O . GLU B 2 58 ? 5.913 7.838 18.873 1.00 41.56 80 GLU B O 1
ATOM 767 N N . ARG B 2 59 ? 4.873 9.293 20.241 1.00 42.51 81 ARG B N 1
ATOM 768 C CA . ARG B 2 59 ? 3.798 9.548 19.292 1.00 43.97 81 ARG B CA 1
ATOM 769 C C . ARG B 2 59 ? 4.343 10.319 18.101 1.00 45.18 81 ARG B C 1
ATOM 770 O O . ARG B 2 59 ? 4.005 10.026 16.953 1.00 45.54 81 ARG B O 1
ATOM 778 N N . ALA B 2 60 ? 5.203 11.293 18.378 1.00 45.45 82 ALA B N 1
ATOM 779 C CA . ALA B 2 60 ? 5.803 12.098 17.322 1.00 46.37 82 ALA B CA 1
ATOM 780 C C . ALA B 2 60 ? 6.615 11.210 16.383 1.00 47.13 82 ALA B C 1
ATOM 781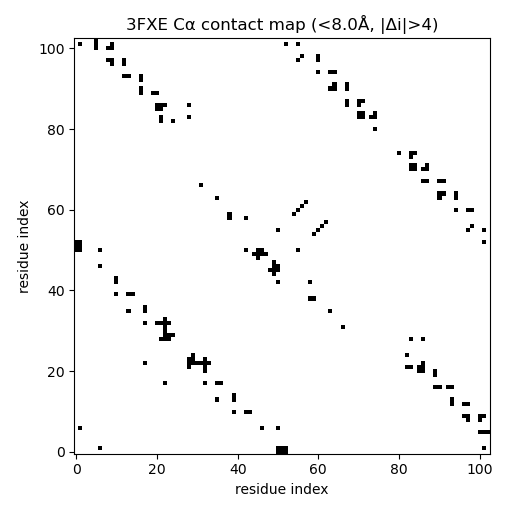 O O . ALA B 2 60 ? 6.595 11.396 15.163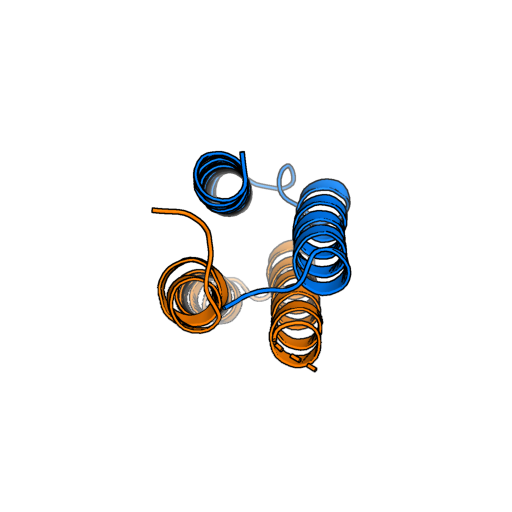 1.00 46.82 82 ALA B O 1
ATOM 783 N N . ALA B 2 61 ? 7.317 10.237 16.956 1.00 48.28 83 ALA B N 1
ATOM 784 C CA . ALA B 2 61 ? 8.146 9.325 16.175 1.00 50.69 83 ALA B CA 1
ATOM 785 C C . ALA B 2 61 ? 7.346 8.270 15.412 1.00 52.68 83 ALA B C 1
ATOM 786 O O . ALA B 2 61 ? 7.763 7.823 14.344 1.00 52.84 83 ALA B O 1
ATOM 796 N N . ASN B 2 63 ? 4.460 8.787 14.123 1.00 61.69 85 ASN B N 1
ATOM 797 C CA . ASN B 2 63 ? 3.584 9.454 13.162 1.00 64.28 85 ASN B CA 1
ATOM 798 C C . ASN B 2 63 ? 4.310 10.500 12.314 1.00 64.91 85 ASN B C 1
ATOM 799 O O . ASN B 2 63 ? 4.202 10.427 11.068 1.00 64.54 85 ASN B O 1
#

Organism: Legionella pneumophila subsp. pneumophila (strain Philadelphia 1 / ATCC 33152 / DSM 7513) (NCBI:txid272624)

CATH classification: 1.20.5.420

Solvent-accessible surface area: 5831 Å² total

Nearest PDB structures (foldseek):
  3fxd-assembly2_C  TM=1.008E+00  e=9.039E-06  Legionella pneumophila str. Corby
  4eyy-assembly1_Q  TM=1.011E+00  e=3.206E-05  Legionella pneumophila str. Corby
  1jm0-assembly2_D  TM=5.953E-01  e=8.278E+00  unclassified
  3fxe-assembly1_B  TM=1.019E+00  e=5.002E-07  Legionella pneumophila subsp. pneumophila str. Philadelphia 1
  4eyy-assembly1_R  TM=9.782E-01  e=2.613E-06  Legionella pneumophila subsp. pneumophila str. Philadelphia 1

Radius of gyration: 13.64 Å; Cα contacts (8 Å, |Δi|>4): 107; chains: 2; bounding box: 21×20×43 Å

InterPro domains:
  IPR048675 IcmR, middle region [PF20863] (29-86)

GO terms:
  GO:0005515 protein binding (F, IPI)

Secondary structure (DSSP, 8-state):
---HHHHHHHHHHHHHHHHHS-TTS-HHHHHHHHHHHHHHHHHHHHH-/----HHHHIIIIIHHHHHHHHHHHHHHHH--S-SHHHHHHHHHHHHHHHHHHH--

Foldseek 3Di:
DDDPVRLVVVLVVLVVCLVPDVCPVDPVSVVVSVVSVVVSVVSVVVVD/DDDALVCCVVVPLVVLVVVLVVLVVVCVVPVPDPVSVVSNVVSVVVNVVSNVVSD

Sequence (103 aa):
QLSDEQKETILKALNDAIEKGPWDKSNFLRVIGKKLIAIRDRFLKRIGTDATLGSVYSEIISPVKDCILTVAKAVSFNPGGKDNTDAVEVLTELNTKVERAAN

B-factor: mean 35.89, std 11.39, range [18.78, 69.0]